Protein AF-D5AGA5-F1 (afdb_monomer)

InterPro domains:
  IPR015026 Protein of unknown function DUF1912 [PF08930] (13-96)
  IPR038024 SPy1572-like superfamily [SSF140121] (13-89)

Structure (mmCIF, N/CA/C/O backbone):
data_AF-D5AGA5-F1
#
_entry.id   AF-D5AGA5-F1
#
loop_
_atom_site.group_PDB
_atom_site.id
_atom_site.type_symbol
_atom_site.label_atom_id
_atom_site.label_alt_id
_atom_site.label_comp_id
_atom_site.label_asym_id
_atom_site.label_entity_id
_atom_site.label_seq_id
_atom_site.pdbx_PDB_ins_code
_atom_site.Cartn_x
_atom_site.Cartn_y
_atom_site.Cartn_z
_atom_site.occupancy
_atom_site.B_iso_or_equiv
_atom_site.auth_seq_id
_atom_site.auth_comp_id
_atom_site.auth_asym_id
_atom_site.auth_atom_id
_atom_site.pdbx_PDB_model_num
ATOM 1 N N . MET A 1 1 ? -44.174 16.329 26.331 1.00 39.16 1 MET A N 1
ATOM 2 C CA . MET A 1 1 ? -43.543 16.270 24.992 1.00 39.16 1 MET A CA 1
ATOM 3 C C . MET A 1 1 ? -42.053 15.994 25.168 1.00 39.16 1 MET A C 1
ATOM 5 O O . MET A 1 1 ? -41.347 16.854 25.677 1.00 39.16 1 MET A O 1
ATOM 9 N N . CYS A 1 2 ? -41.583 14.788 24.839 1.00 42.12 2 CYS A N 1
ATOM 10 C CA . CYS A 1 2 ? -40.164 14.423 24.923 1.00 42.12 2 CYS A CA 1
ATOM 11 C C . CYS A 1 2 ? -39.420 14.918 23.677 1.00 42.12 2 CYS A C 1
ATOM 13 O O . CYS A 1 2 ? -39.702 14.483 22.564 1.00 42.12 2 CYS A O 1
ATOM 15 N N . PHE A 1 3 ? -38.468 15.831 23.867 1.00 46.84 3 PHE A N 1
ATOM 16 C CA . PHE A 1 3 ? -37.599 16.331 22.804 1.00 46.84 3 PHE A CA 1
ATOM 17 C C . PHE A 1 3 ? -36.569 15.256 22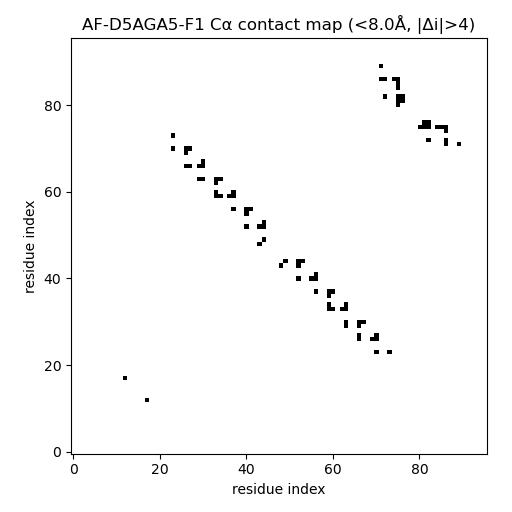.428 1.00 46.84 3 PHE A C 1
ATOM 19 O O . PHE A 1 3 ? -35.626 14.986 23.175 1.00 46.84 3 PHE A O 1
ATOM 26 N N . ASN A 1 4 ? -36.749 14.644 21.258 1.00 51.47 4 ASN A N 1
ATOM 27 C CA . ASN A 1 4 ? -35.820 13.682 20.673 1.00 51.47 4 ASN A CA 1
ATOM 28 C C . ASN A 1 4 ? -34.521 14.398 20.256 1.00 51.47 4 ASN A C 1
ATOM 30 O O . ASN A 1 4 ? -34.391 14.909 19.143 1.00 51.47 4 ASN A O 1
ATOM 34 N N . ARG A 1 5 ? -33.533 14.460 21.156 1.00 55.38 5 ARG A N 1
ATOM 35 C CA . ARG A 1 5 ? -32.170 14.894 20.817 1.00 55.38 5 ARG A CA 1
ATOM 36 C C . ARG A 1 5 ? -31.468 13.776 20.052 1.00 55.38 5 ARG A C 1
ATOM 38 O O . ARG A 1 5 ? -30.714 12.995 20.629 1.00 55.38 5 ARG A O 1
ATOM 45 N N . SER A 1 6 ? -31.677 13.737 18.739 1.00 56.56 6 SER A N 1
ATOM 46 C CA . SER A 1 6 ? -30.818 12.986 17.822 1.00 56.56 6 SER A CA 1
ATOM 47 C C . SER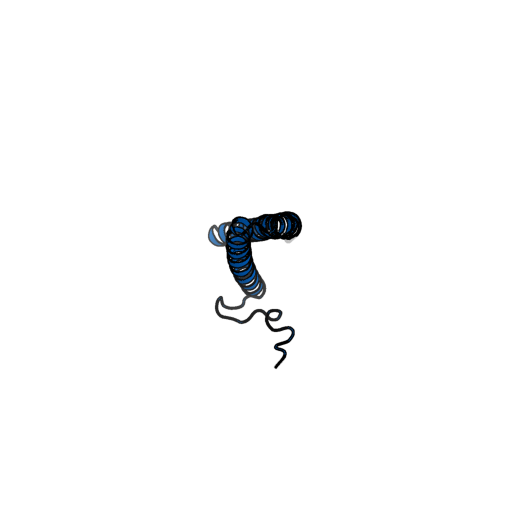 A 1 6 ? -29.402 13.561 17.880 1.00 56.56 6 SER A C 1
ATOM 49 O O . SER A 1 6 ? -29.054 14.507 17.174 1.00 56.56 6 SER A O 1
ATOM 51 N N . ARG A 1 7 ? -28.569 13.014 18.771 1.00 58.34 7 ARG A N 1
ATOM 52 C CA . ARG A 1 7 ? -27.132 13.289 18.814 1.00 58.34 7 ARG A CA 1
ATOM 53 C C . ARG A 1 7 ? -26.505 12.700 17.549 1.00 58.34 7 ARG A C 1
ATOM 55 O O . ARG A 1 7 ? -26.143 11.528 17.531 1.00 58.34 7 ARG A O 1
ATOM 62 N N . ARG A 1 8 ? -26.340 13.511 16.498 1.00 59.78 8 ARG A N 1
ATOM 63 C CA . ARG A 1 8 ? -25.375 13.218 15.426 1.00 59.78 8 ARG A CA 1
ATOM 64 C C . ARG A 1 8 ? -23.994 13.114 16.076 1.00 59.78 8 ARG A C 1
ATOM 66 O O . ARG A 1 8 ? -23.377 14.130 16.392 1.00 59.78 8 ARG A O 1
ATOM 73 N N . LYS A 1 9 ? -23.528 11.888 16.327 1.00 60.16 9 LYS A N 1
ATOM 74 C CA . LYS A 1 9 ? -22.140 11.629 16.714 1.00 60.16 9 LYS A CA 1
ATOM 75 C C . LYS A 1 9 ? -21.266 12.070 15.540 1.00 60.16 9 LYS A C 1
ATOM 77 O O . LYS A 1 9 ? -21.260 11.419 14.500 1.00 60.16 9 LYS A O 1
ATOM 82 N N . ARG A 1 10 ? -20.569 13.200 15.680 1.00 59.19 10 ARG A N 1
ATOM 83 C CA . ARG A 1 10 ? -19.460 13.553 14.785 1.00 59.19 10 ARG A CA 1
ATOM 84 C C . ARG A 1 10 ? -18.447 12.412 14.888 1.00 59.19 10 ARG A C 1
ATOM 86 O O . ARG A 1 10 ? -17.989 12.118 15.989 1.00 59.19 10 ARG A O 1
ATOM 93 N N . LYS A 1 11 ? -18.156 11.741 13.773 1.00 63.56 11 LYS A N 1
ATOM 94 C CA . LYS A 1 11 ? -17.107 10.722 13.700 1.00 63.56 11 LYS A CA 1
ATOM 95 C C . LYS A 1 11 ? -15.774 11.475 13.794 1.00 63.56 11 LYS A C 1
ATOM 97 O O . LYS A 1 11 ? -15.326 12.035 12.804 1.00 63.56 11 LYS A O 1
ATOM 102 N N . ILE A 1 12 ? -15.229 11.611 15.000 1.00 70.50 12 ILE A N 1
ATOM 103 C CA . ILE A 1 12 ? -13.875 12.136 15.202 1.00 70.50 12 ILE A CA 1
ATOM 104 C C . ILE A 1 12 ? -12.946 10.963 14.900 1.00 70.50 12 ILE A C 1
ATOM 106 O O . ILE A 1 12 ? -12.996 9.964 15.616 1.00 70.50 12 ILE A O 1
ATOM 110 N N . MET A 1 13 ? -12.194 11.041 13.800 1.00 77.62 13 MET A N 1
ATOM 111 C CA . MET A 1 13 ? -11.117 10.087 13.537 1.00 77.62 13 MET A CA 1
ATOM 112 C C . MET A 1 13 ? -9.991 10.370 14.526 1.00 77.62 13 MET A C 1
ATOM 114 O O . MET A 1 13 ? -9.703 11.528 14.829 1.00 77.62 13 MET A O 1
ATOM 118 N N . THR A 1 14 ? -9.398 9.323 15.086 1.00 90.12 14 THR A N 1
ATOM 119 C CA . THR A 1 14 ? -8.212 9.501 15.925 1.00 90.12 14 THR A CA 1
ATOM 120 C C . THR A 1 14 ? -7.005 9.843 15.051 1.00 90.12 14 THR A C 1
ATOM 122 O O . THR A 1 14 ? -7.013 9.581 13.846 1.00 90.12 14 THR A O 1
ATOM 125 N N . LYS A 1 15 ? -5.945 10.394 15.655 1.00 91.19 15 LYS A N 1
ATOM 126 C CA . LYS A 1 15 ? -4.693 10.692 14.940 1.00 91.19 15 LYS A CA 1
ATOM 127 C C . LYS A 1 15 ? -4.119 9.447 14.265 1.00 91.19 15 LYS A C 1
ATOM 129 O O . LYS A 1 15 ? -3.619 9.520 13.152 1.00 91.19 15 LYS A O 1
ATOM 134 N N . GLU A 1 16 ? -4.232 8.299 14.922 1.00 90.00 16 GLU A N 1
ATOM 135 C CA . GLU A 1 16 ? -3.793 7.005 14.405 1.00 90.00 16 GLU A CA 1
ATOM 136 C C . GLU A 1 16 ? -4.625 6.576 13.191 1.00 90.00 16 GLU A C 1
ATOM 138 O O . GLU A 1 16 ? -4.079 6.048 12.229 1.00 90.00 16 GLU A O 1
ATOM 143 N N . GLN A 1 17 ? -5.938 6.826 13.201 1.00 89.00 17 GLN A N 1
ATOM 144 C CA . GLN A 1 17 ? -6.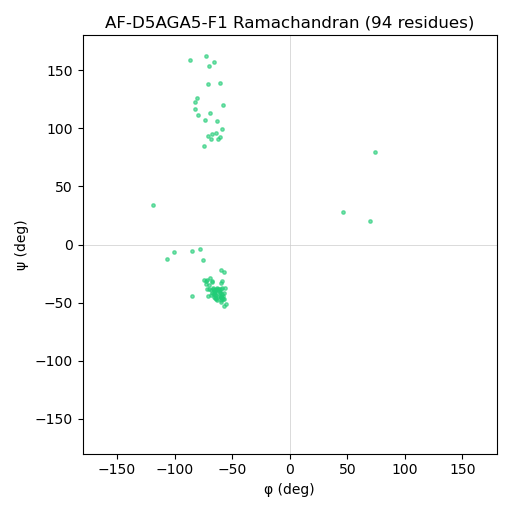817 6.509 12.070 1.00 89.00 17 GLN A CA 1
ATOM 145 C C . GLN A 1 17 ? -6.563 7.421 10.866 1.00 89.00 17 GLN A C 1
ATOM 147 O O . GLN A 1 17 ? -6.590 6.949 9.732 1.00 89.00 17 GLN A O 1
ATOM 152 N N . GLU A 1 18 ? -6.299 8.709 11.098 1.00 90.81 18 GLU A N 1
ATOM 153 C CA . GLU A 1 18 ? -5.888 9.638 10.038 1.00 90.81 18 GLU A CA 1
ATOM 154 C C . GLU A 1 18 ? -4.535 9.235 9.451 1.00 90.81 18 GLU A C 1
ATOM 156 O O . GLU A 1 18 ? -4.425 9.089 8.236 1.00 90.81 18 GLU A O 1
ATOM 161 N N . PHE A 1 19 ? -3.552 8.936 10.305 1.00 93.00 19 PHE A N 1
ATOM 162 C CA . PHE A 1 19 ? -2.239 8.459 9.877 1.00 93.00 19 PHE A CA 1
ATOM 163 C C . PHE A 1 19 ? -2.334 7.180 9.038 1.00 93.00 19 PHE A C 1
ATOM 165 O O . PHE A 1 19 ? -1.727 7.098 7.977 1.00 93.00 19 PHE A O 1
ATOM 172 N N . LEU A 1 20 ? -3.117 6.186 9.474 1.00 92.94 20 LEU A N 1
ATOM 173 C CA . LEU A 1 20 ? -3.285 4.936 8.727 1.00 92.94 20 LEU A CA 1
ATOM 174 C C 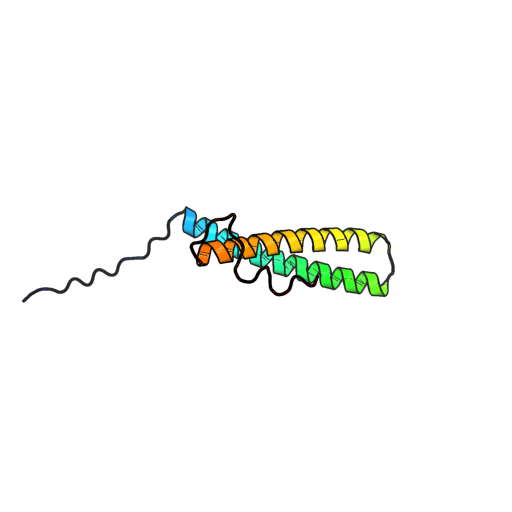. LEU A 1 20 ? -3.965 5.158 7.374 1.00 92.94 20 LEU A C 1
ATOM 176 O O . LEU A 1 20 ? -3.560 4.547 6.390 1.00 92.94 20 LEU A O 1
ATOM 180 N N . LYS A 1 21 ? -4.947 6.061 7.304 1.00 91.19 21 LYS A N 1
ATOM 181 C CA . LYS A 1 21 ? -5.606 6.425 6.046 1.00 91.19 21 LYS A CA 1
ATOM 182 C C . LYS A 1 21 ? -4.646 7.123 5.077 1.00 91.19 21 LYS A C 1
ATOM 184 O O . LYS A 1 21 ? -4.643 6.818 3.887 1.00 91.19 21 LYS A O 1
ATOM 189 N N . GLU A 1 22 ? -3.851 8.070 5.568 1.00 94.19 22 GLU A N 1
ATOM 190 C CA . GLU A 1 22 ? -2.836 8.754 4.759 1.00 94.19 22 GLU A CA 1
ATOM 191 C C . GLU A 1 22 ? -1.740 7.786 4.309 1.00 94.19 22 GLU A C 1
ATOM 193 O O . GLU A 1 22 ? -1.305 7.830 3.158 1.00 94.19 22 GLU A O 1
ATOM 198 N N . PHE A 1 23 ? -1.343 6.865 5.186 1.00 94.31 23 PHE A N 1
ATOM 199 C CA . PHE A 1 23 ? -0.352 5.848 4.875 1.00 94.31 23 PHE A CA 1
ATOM 200 C C . PHE A 1 23 ? -0.853 4.877 3.797 1.00 94.31 23 PHE A C 1
ATOM 202 O O . PHE A 1 23 ? -0.123 4.604 2.847 1.00 94.31 23 PHE A O 1
ATOM 209 N N . GLU A 1 24 ? -2.106 4.422 3.873 1.00 94.00 24 GLU A N 1
ATOM 210 C CA . GLU A 1 24 ? -2.727 3.590 2.834 1.00 94.00 24 GLU A CA 1
ATOM 211 C C . GLU A 1 24 ? -2.766 4.309 1.478 1.00 94.00 24 GLU A C 1
ATOM 213 O O . GLU A 1 24 ? -2.364 3.750 0.455 1.00 94.00 24 GLU A O 1
ATOM 218 N N . ALA A 1 25 ? -3.179 5.580 1.464 1.00 94.81 25 ALA A N 1
ATOM 219 C CA . ALA A 1 25 ? -3.196 6.393 0.250 1.00 94.81 25 ALA A CA 1
ATOM 220 C C . ALA A 1 25 ? -1.789 6.565 -0.350 1.00 94.81 25 ALA A C 1
ATOM 222 O O . ALA A 1 25 ? -1.610 6.483 -1.571 1.00 94.81 25 ALA A O 1
ATOM 223 N N . TRP A 1 26 ? -0.779 6.761 0.500 1.00 95.88 26 TRP A N 1
ATOM 224 C CA . TRP A 1 26 ? 0.611 6.845 0.070 1.00 95.88 26 TRP A CA 1
ATOM 225 C C . TRP A 1 26 ? 1.101 5.523 -0.529 1.00 95.88 26 TRP A C 1
ATOM 227 O O . TRP A 1 26 ? 1.665 5.545 -1.622 1.00 95.88 26 TRP A O 1
ATOM 237 N N . VAL A 1 27 ? 0.834 4.379 0.115 1.00 94.12 27 VAL A N 1
ATOM 238 C CA . VAL A 1 27 ? 1.207 3.050 -0.408 1.00 94.12 27 VAL A CA 1
ATOM 239 C C . VAL A 1 27 ? 0.567 2.802 -1.773 1.00 94.12 27 VAL A C 1
ATOM 241 O O . VAL A 1 27 ? 1.272 2.428 -2.707 1.00 94.12 27 VAL A O 1
ATOM 244 N N . ASN A 1 28 ? -0.727 3.089 -1.931 1.00 91.69 28 ASN A N 1
ATOM 245 C CA . ASN A 1 28 ? -1.420 2.950 -3.218 1.00 91.69 28 ASN A CA 1
ATOM 246 C C . ASN A 1 28 ? -0.791 3.829 -4.312 1.00 91.69 28 ASN A C 1
ATOM 248 O O . ASN A 1 28 ? -0.643 3.399 -5.454 1.00 91.69 28 ASN A O 1
ATOM 252 N N . THR A 1 29 ? -0.358 5.040 -3.953 1.00 93.88 29 THR A N 1
ATOM 253 C CA . THR A 1 29 ? 0.363 5.926 -4.878 1.00 93.88 29 THR A CA 1
ATOM 254 C C . THR A 1 29 ? 1.721 5.338 -5.273 1.00 93.88 29 THR A C 1
ATOM 256 O O . THR A 1 29 ? 2.091 5.391 -6.444 1.00 93.88 29 THR A O 1
ATOM 259 N N . GLN A 1 30 ? 2.461 4.748 -4.327 1.00 89.19 30 GLN A N 1
ATOM 260 C CA . GLN A 1 30 ? 3.745 4.110 -4.626 1.00 89.19 30 GLN A CA 1
ATOM 261 C C . GLN A 1 30 ? 3.582 2.889 -5.537 1.00 89.19 30 GLN A C 1
ATOM 263 O O . GLN A 1 30 ? 4.393 2.722 -6.443 1.00 89.19 30 GLN A O 1
ATOM 268 N N . VAL A 1 31 ? 2.540 2.073 -5.348 1.00 90.25 31 VAL A N 1
ATOM 269 C CA . VAL A 1 31 ? 2.229 0.953 -6.254 1.00 90.25 31 VAL A CA 1
ATOM 270 C C . VAL A 1 31 ? 2.042 1.461 -7.678 1.00 90.25 31 VAL A C 1
ATOM 272 O O . VAL A 1 31 ? 2.779 1.037 -8.559 1.00 90.25 31 VAL A O 1
ATOM 275 N N . MET A 1 32 ? 1.172 2.452 -7.879 1.00 89.75 32 MET A N 1
ATOM 276 C CA . MET A 1 32 ? 0.913 3.031 -9.201 1.00 89.75 32 MET A CA 1
ATOM 277 C C . MET A 1 32 ? 2.185 3.590 -9.865 1.00 89.75 32 MET A C 1
ATOM 279 O O . MET A 1 32 ? 2.435 3.345 -11.042 1.00 89.75 32 MET A O 1
ATOM 283 N N . VAL A 1 33 ? 3.018 4.326 -9.120 1.00 88.94 33 VAL A N 1
ATOM 284 C CA . VAL A 1 33 ? 4.269 4.895 -9.657 1.00 88.94 33 VAL A CA 1
ATOM 285 C C . VAL A 1 33 ? 5.270 3.806 -10.038 1.00 88.94 33 VAL A C 1
ATOM 287 O O . VAL A 1 33 ? 5.899 3.903 -11.090 1.00 88.94 33 VAL A O 1
ATOM 290 N N . ASN A 1 34 ? 5.431 2.775 -9.202 1.00 85.81 34 ASN A N 1
ATOM 291 C CA . ASN A 1 34 ? 6.363 1.689 -9.499 1.00 85.81 34 ASN A CA 1
ATOM 292 C C . ASN A 1 34 ? 5.835 0.791 -10.626 1.00 85.81 34 ASN A C 1
ATOM 294 O O . ASN A 1 34 ? 6.642 0.354 -11.433 1.00 85.81 34 ASN A O 1
ATOM 298 N N . GLU A 1 35 ? 4.523 0.571 -10.749 1.00 87.44 35 GLU A N 1
ATOM 299 C CA . GLU A 1 35 ? 3.930 -0.147 -11.890 1.00 87.44 35 GLU A CA 1
ATOM 300 C C . GLU A 1 35 ? 4.233 0.556 -13.213 1.00 87.44 35 GLU A C 1
ATOM 302 O O . GLU A 1 35 ? 4.773 -0.076 -14.118 1.00 87.44 35 GLU A O 1
ATOM 307 N N . MET A 1 36 ? 4.001 1.871 -13.291 1.00 87.38 36 MET A N 1
ATOM 308 C CA . MET A 1 36 ? 4.362 2.656 -14.479 1.00 87.38 36 MET A CA 1
ATOM 309 C C . MET A 1 36 ? 5.872 2.604 -14.761 1.00 87.38 36 MET A C 1
ATOM 311 O O . MET A 1 36 ? 6.285 2.472 -15.909 1.00 87.38 36 MET A O 1
ATOM 315 N N . ALA A 1 37 ? 6.716 2.680 -13.724 1.00 84.12 37 ALA A N 1
ATOM 316 C CA . ALA A 1 37 ? 8.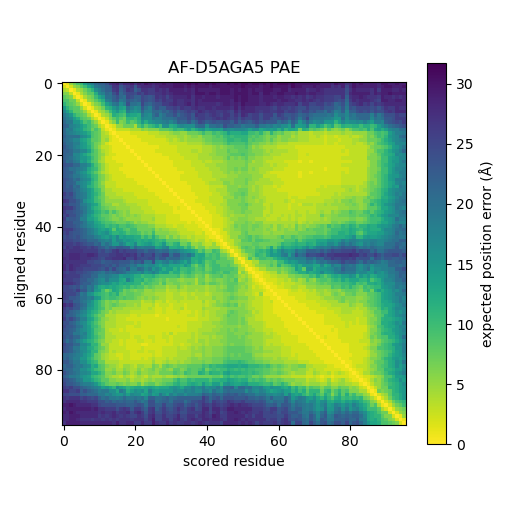168 2.608 -13.889 1.00 84.12 37 ALA A CA 1
ATOM 317 C C . ALA A 1 37 ? 8.644 1.227 -14.375 1.00 84.12 37 ALA A C 1
ATOM 319 O O . ALA A 1 37 ? 9.555 1.161 -15.200 1.00 84.12 37 ALA A O 1
ATOM 320 N N . VAL A 1 38 ? 8.040 0.136 -13.890 1.00 83.88 38 VAL A N 1
ATOM 321 C CA . VAL A 1 38 ? 8.303 -1.236 -14.355 1.00 83.88 38 VAL A CA 1
ATOM 322 C C . VAL A 1 38 ? 7.884 -1.387 -15.816 1.00 83.88 38 VAL A C 1
ATOM 324 O O . VAL A 1 38 ? 8.658 -1.921 -16.607 1.00 83.88 38 VAL A O 1
ATOM 327 N N . GLU A 1 39 ? 6.699 -0.898 -16.186 1.00 84.88 39 GLU A N 1
ATOM 328 C CA . GLU A 1 39 ? 6.175 -0.984 -17.553 1.00 84.88 39 GLU A CA 1
ATOM 329 C C . GLU A 1 39 ? 7.054 -0.221 -18.555 1.00 84.88 39 GLU A C 1
ATOM 331 O O . GLU A 1 39 ? 7.476 -0.788 -19.564 1.00 84.88 39 GLU A O 1
ATOM 336 N N . GLU A 1 40 ? 7.422 1.024 -18.242 1.00 82.75 40 GLU A N 1
ATOM 337 C CA . GLU A 1 40 ? 8.327 1.816 -19.084 1.00 82.75 40 GLU A CA 1
ATOM 338 C C . GLU A 1 40 ? 9.730 1.194 -19.152 1.00 82.75 40 GLU A C 1
ATOM 340 O O . GLU A 1 40 ? 10.307 1.081 -20.234 1.00 82.75 40 GLU A O 1
ATOM 345 N N . SER A 1 41 ? 10.268 0.707 -18.026 1.00 73.75 41 SER A N 1
ATOM 346 C CA . SER A 1 41 ? 11.575 0.027 -18.013 1.00 73.75 41 SER A CA 1
ATOM 347 C C . SER A 1 41 ? 11.559 -1.254 -18.848 1.00 73.75 41 SER A C 1
ATOM 349 O O . SER A 1 41 ? 12.541 -1.556 -19.525 1.00 73.75 41 SER A O 1
ATOM 351 N N . ARG A 1 42 ? 10.447 -2.000 -18.834 1.00 74.62 42 ARG A N 1
ATOM 352 C CA . ARG A 1 42 ? 10.264 -3.196 -19.661 1.00 74.62 42 ARG A CA 1
ATOM 353 C C . ARG A 1 42 ? 10.260 -2.846 -21.147 1.00 74.62 42 ARG A C 1
ATOM 355 O O . ARG A 1 42 ? 10.929 -3.531 -21.916 1.00 74.62 42 ARG A O 1
ATOM 362 N N . ARG A 1 43 ? 9.562 -1.774 -21.542 1.00 77.38 43 ARG A N 1
ATOM 363 C CA . ARG A 1 43 ? 9.524 -1.315 -22.939 1.00 77.38 43 ARG A CA 1
ATOM 364 C C . ARG A 1 43 ? 10.920 -0.961 -23.453 1.00 77.38 43 ARG A C 1
ATOM 366 O O . ARG A 1 43 ? 11.315 -1.417 -24.519 1.00 77.38 43 ARG A O 1
ATOM 373 N N . VAL A 1 44 ? 11.692 -0.227 -22.651 1.00 70.88 44 VAL A N 1
ATOM 374 C CA . VAL A 1 44 ? 13.080 0.145 -22.976 1.00 70.88 44 VAL A CA 1
ATOM 375 C C . VAL A 1 44 ? 13.994 -1.084 -23.051 1.00 70.88 44 VAL A C 1
ATOM 377 O O . VAL A 1 44 ? 14.830 -1.175 -23.944 1.00 70.88 44 VAL A O 1
ATOM 380 N N . LEU A 1 45 ? 13.831 -2.063 -22.153 1.00 66.62 45 LEU A N 1
ATOM 381 C CA . LEU A 1 45 ? 14.629 -3.294 -22.168 1.00 66.62 45 LEU A CA 1
ATOM 382 C C . LEU A 1 45 ? 14.370 -4.147 -23.425 1.00 66.62 45 LEU A C 1
ATOM 384 O O . LEU A 1 45 ? 15.313 -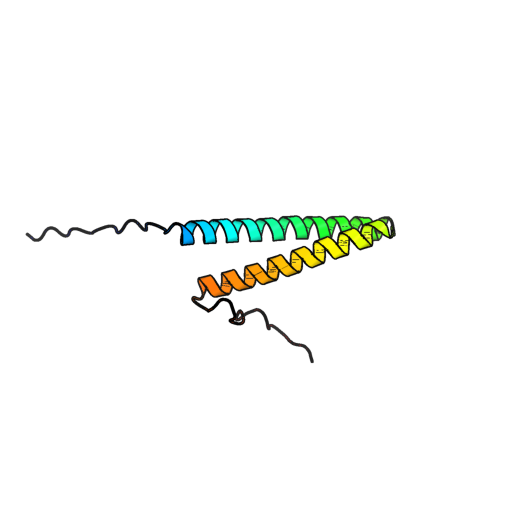4.716 -23.979 1.00 66.62 45 LEU A O 1
ATOM 388 N N . GLU A 1 46 ? 13.111 -4.235 -23.870 1.00 67.62 46 GLU A N 1
ATOM 389 C CA . GLU A 1 46 ? 12.723 -4.956 -25.092 1.00 67.62 46 GLU A CA 1
ATOM 390 C C . GLU A 1 46 ? 13.273 -4.277 -26.365 1.00 67.62 46 GLU A C 1
ATOM 392 O O . GLU A 1 46 ? 13.613 -4.979 -27.321 1.00 67.62 46 GLU A O 1
ATOM 397 N N . GLU A 1 47 ? 13.425 -2.947 -26.362 1.00 65.88 47 GLU A N 1
ATOM 398 C CA . GLU A 1 47 ? 13.943 -2.162 -27.494 1.00 65.88 47 GLU A CA 1
ATOM 399 C C . GLU A 1 47 ? 15.486 -2.096 -27.548 1.00 65.88 47 GLU A C 1
ATOM 401 O O . GLU A 1 47 ? 16.055 -2.315 -28.619 1.00 65.88 47 GLU A O 1
ATOM 406 N N . ASP A 1 48 ? 16.175 -1.865 -26.421 1.00 61.88 48 ASP A N 1
ATOM 407 C CA . ASP A 1 48 ? 17.613 -1.524 -2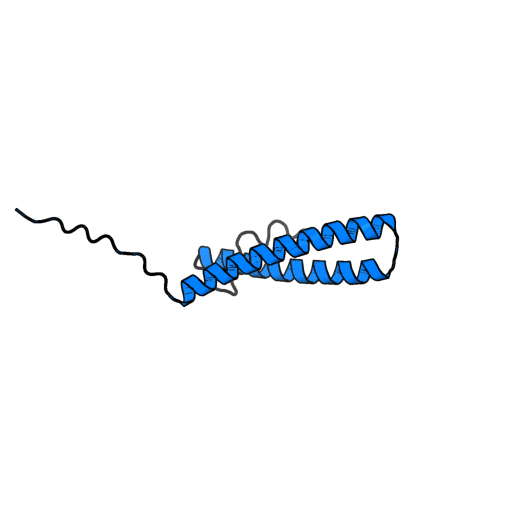6.406 1.00 61.88 48 ASP A CA 1
ATOM 408 C C . ASP A 1 48 ? 18.558 -2.647 -25.919 1.00 61.88 48 ASP A C 1
ATOM 410 O O . ASP A 1 48 ? 19.772 -2.538 -26.101 1.00 61.88 48 ASP A O 1
ATOM 414 N N . LYS A 1 49 ? 18.055 -3.744 -25.317 1.00 61.41 49 LYS A N 1
ATOM 415 C CA . LYS A 1 49 ? 18.869 -4.849 -24.732 1.00 61.41 49 LYS A CA 1
ATOM 416 C C . LYS A 1 49 ? 20.051 -4.388 -23.852 1.00 61.41 49 LYS A C 1
ATOM 418 O O . LYS A 1 49 ? 21.055 -5.093 -23.737 1.00 61.41 49 LYS A O 1
ATOM 423 N N . ASP A 1 50 ? 19.945 -3.220 -23.226 1.00 62.69 50 ASP A N 1
ATOM 424 C CA . ASP A 1 50 ? 21.012 -2.651 -22.404 1.00 62.69 50 ASP A CA 1
ATOM 425 C C . ASP A 1 50 ? 20.972 -3.257 -20.988 1.00 62.69 50 ASP A C 1
ATOM 427 O O . ASP A 1 50 ? 19.966 -3.165 -20.277 1.00 62.69 50 ASP A O 1
ATOM 431 N N . GLU A 1 51 ? 22.073 -3.877 -20.549 1.00 61.34 51 GLU A N 1
ATOM 432 C CA . GLU A 1 51 ? 22.206 -4.512 -19.226 1.00 61.34 51 GLU A CA 1
ATOM 433 C C . GLU A 1 51 ? 21.926 -3.538 -18.066 1.00 61.34 51 GLU A C 1
ATOM 435 O O . GLU A 1 51 ? 21.515 -3.953 -16.981 1.00 61.34 51 GLU A O 1
ATOM 440 N N . ARG A 1 52 ? 22.073 -2.224 -18.286 1.00 64.50 52 ARG A N 1
ATOM 441 C CA . ARG A 1 52 ? 21.754 -1.195 -17.281 1.00 64.50 52 ARG A CA 1
ATOM 442 C C . ARG A 1 52 ? 20.256 -1.055 -17.005 1.00 64.50 52 ARG A C 1
ATOM 444 O O . ARG A 1 52 ? 19.883 -0.689 -15.889 1.00 64.50 52 ARG A O 1
ATOM 451 N N . ALA A 1 53 ? 19.402 -1.356 -17.982 1.00 61.62 53 ALA A N 1
ATOM 452 C CA . ALA A 1 53 ? 17.951 -1.319 -17.812 1.00 61.62 53 ALA A CA 1
ATOM 453 C C . ALA A 1 53 ? 17.443 -2.512 -16.979 1.00 61.62 53 ALA A C 1
ATOM 455 O O . ALA A 1 53 ? 16.493 -2.365 -16.208 1.00 61.62 53 ALA A O 1
ATOM 456 N N . ALA A 1 54 ? 18.124 -3.663 -17.048 1.00 64.56 54 ALA A N 1
ATOM 457 C CA . ALA A 1 54 ? 17.772 -4.856 -16.274 1.00 64.56 54 ALA A CA 1
ATOM 458 C C . ALA A 1 54 ? 17.906 -4.626 -14.756 1.00 64.56 54 ALA A C 1
ATOM 460 O O . ALA A 1 54 ? 17.052 -5.032 -13.968 1.00 64.56 54 ALA A O 1
ATOM 461 N N . ASP A 1 55 ? 18.942 -3.898 -14.342 1.00 70.50 55 ASP A N 1
ATOM 462 C CA . ASP A 1 55 ? 19.210 -3.603 -12.933 1.00 70.50 55 ASP A CA 1
ATOM 463 C C . ASP A 1 55 ? 18.207 -2.588 -12.341 1.00 70.50 55 ASP A C 1
ATOM 465 O O . ASP A 1 55 ? 17.879 -2.613 -11.148 1.00 70.50 55 ASP A O 1
ATOM 469 N N . ALA A 1 56 ? 17.701 -1.674 -13.175 1.00 70.19 56 ALA A N 1
ATOM 470 C CA . ALA A 1 56 ? 16.636 -0.743 -12.805 1.00 70.19 56 ALA A CA 1
ATOM 471 C C . ALA A 1 56 ? 15.292 -1.474 -12.663 1.00 70.19 56 ALA A C 1
ATOM 473 O O . ALA A 1 56 ? 14.599 -1.290 -11.661 1.00 70.19 56 ALA A O 1
ATOM 474 N N . TYR A 1 57 ? 14.979 -2.365 -13.608 1.00 71.69 57 TYR A N 1
ATOM 475 C CA . TYR A 1 57 ? 13.773 -3.193 -13.597 1.00 71.69 57 TYR A CA 1
ATOM 476 C C . TYR A 1 57 ? 13.647 -4.019 -12.308 1.00 71.69 57 TYR A C 1
ATOM 478 O O . TYR A 1 57 ? 12.644 -3.906 -11.602 1.00 71.69 57 TYR A O 1
ATOM 486 N N . ILE A 1 58 ? 14.703 -4.751 -11.926 1.00 76.25 58 ILE A N 1
ATOM 487 C CA . ILE A 1 58 ? 14.714 -5.584 -10.707 1.00 76.25 58 ILE A CA 1
ATOM 488 C C . ILE A 1 58 ? 14.446 -4.741 -9.447 1.00 76.25 58 ILE A C 1
ATOM 490 O O . ILE A 1 58 ? 13.744 -5.179 -8.529 1.00 76.25 58 ILE A O 1
ATOM 494 N N . ARG A 1 59 ? 14.965 -3.504 -9.386 1.00 79.50 59 ARG A N 1
ATOM 495 C CA . ARG A 1 59 ? 14.714 -2.601 -8.249 1.00 79.50 59 ARG A CA 1
ATOM 496 C C . ARG A 1 59 ? 13.258 -2.148 -8.176 1.00 79.50 59 ARG A C 1
ATOM 498 O O . ARG A 1 59 ? 12.726 -2.073 -7.067 1.00 79.50 59 ARG A O 1
ATOM 505 N N . TYR A 1 60 ? 12.633 -1.814 -9.303 1.00 78.31 60 TYR A N 1
ATOM 506 C CA . TYR A 1 60 ? 11.236 -1.375 -9.313 1.00 78.31 60 TYR A CA 1
ATOM 507 C C . TYR A 1 60 ? 10.274 -2.531 -9.027 1.00 78.31 60 TYR A C 1
ATOM 509 O O . TYR A 1 60 ? 9.353 -2.349 -8.233 1.00 78.31 60 TYR A O 1
ATOM 517 N N . GLU A 1 61 ? 10.544 -3.733 -9.545 1.00 79.19 61 GLU A N 1
ATOM 518 C CA . GLU A 1 61 ? 9.793 -4.944 -9.185 1.00 79.19 61 GLU A CA 1
ATOM 519 C C . GLU A 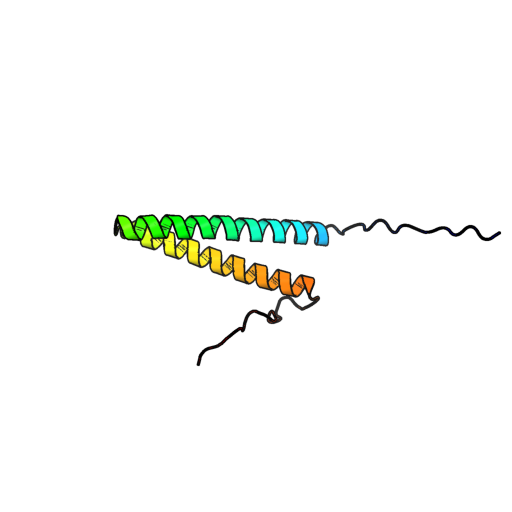1 61 ? 9.878 -5.251 -7.687 1.00 79.19 61 GLU A C 1
ATOM 521 O O . GLU A 1 61 ? 8.853 -5.453 -7.038 1.00 79.19 61 GLU A O 1
ATOM 526 N N . SER A 1 62 ? 11.083 -5.218 -7.108 1.00 85.19 62 SER A N 1
ATOM 527 C CA . SER A 1 62 ? 11.270 -5.511 -5.679 1.00 85.19 62 SER A CA 1
ATOM 528 C C . SER A 1 62 ? 10.511 -4.523 -4.786 1.00 85.19 62 SER A C 1
ATOM 530 O O . SER A 1 62 ? 9.941 -4.897 -3.760 1.00 85.19 62 SER A O 1
ATOM 532 N N . LYS A 1 63 ? 10.484 -3.240 -5.170 1.00 86.00 63 LYS A N 1
ATOM 533 C CA . LYS A 1 63 ? 9.707 -2.217 -4.456 1.00 86.00 63 LYS A CA 1
ATOM 534 C C . LYS A 1 63 ? 8.210 -2.436 -4.620 1.00 86.00 63 LYS A C 1
ATOM 536 O O . LYS A 1 63 ? 7.473 -2.317 -3.645 1.00 86.00 63 LYS A O 1
ATOM 541 N N . LEU A 1 64 ? 7.769 -2.750 -5.835 1.00 87.50 64 LEU A N 1
ATOM 542 C CA . LEU A 1 64 ? 6.369 -3.007 -6.137 1.00 87.50 64 LEU A CA 1
ATOM 543 C C . LEU A 1 64 ? 5.824 -4.182 -5.317 1.00 87.50 64 LEU A C 1
ATOM 545 O O . LEU A 1 64 ? 4.757 -4.054 -4.718 1.00 87.50 64 LEU A O 1
ATOM 549 N N . ASP A 1 65 ? 6.575 -5.280 -5.223 1.00 86.69 65 ASP A N 1
ATOM 550 C CA . ASP A 1 65 ? 6.207 -6.435 -4.400 1.00 86.69 65 ASP A CA 1
ATOM 551 C C . ASP A 1 65 ? 6.065 -6.058 -2.916 1.00 86.69 65 ASP A C 1
ATOM 553 O O . ASP A 1 65 ? 5.044 -6.343 -2.284 1.00 86.69 65 ASP A O 1
ATOM 557 N N . ALA A 1 66 ? 7.021 -5.293 -2.375 1.00 90.06 66 ALA A N 1
ATOM 558 C CA . ALA A 1 66 ? 6.952 -4.807 -0.999 1.00 90.06 66 ALA A CA 1
ATOM 559 C C . ALA A 1 66 ? 5.717 -3.921 -0.742 1.00 90.06 66 ALA A C 1
ATOM 561 O O . ALA A 1 66 ? 5.057 -4.059 0.291 1.00 90.06 66 ALA A O 1
ATOM 562 N N . TYR A 1 67 ? 5.366 -3.027 -1.672 1.00 90.75 67 TYR A N 1
ATOM 563 C CA . TYR A 1 67 ? 4.170 -2.196 -1.529 1.00 90.75 67 TYR A CA 1
ATOM 564 C C . TYR A 1 67 ? 2.876 -3.009 -1.637 1.00 90.75 67 TYR A C 1
ATOM 566 O O . TYR A 1 67 ? 1.966 -2.788 -0.836 1.00 90.75 67 TYR A O 1
ATOM 574 N N . ARG A 1 68 ? 2.805 -3.996 -2.540 1.00 88.38 68 ARG A N 1
ATOM 575 C CA . ARG A 1 68 ? 1.671 -4.933 -2.634 1.00 88.38 68 ARG A CA 1
ATOM 576 C C . ARG A 1 68 ? 1.507 -5.762 -1.360 1.00 88.38 68 ARG A C 1
ATOM 578 O O . ARG A 1 68 ? 0.388 -5.948 -0.880 1.00 88.38 68 ARG A O 1
ATOM 585 N N . PHE A 1 69 ? 2.609 -6.185 -0.741 1.00 88.19 69 PHE A N 1
ATOM 586 C CA . PHE A 1 69 ? 2.567 -6.847 0.562 1.00 88.19 69 PHE A CA 1
ATOM 587 C C . PHE A 1 69 ? 1.947 -5.945 1.641 1.00 88.19 69 PHE A C 1
ATOM 589 O O . PHE A 1 69 ? 1.090 -6.394 2.405 1.00 88.19 69 PHE A O 1
ATOM 596 N N . ILE A 1 70 ? 2.327 -4.662 1.684 1.00 90.31 70 ILE A N 1
ATOM 597 C CA . ILE A 1 70 ? 1.752 -3.688 2.625 1.00 90.31 70 ILE A CA 1
ATOM 598 C C . ILE A 1 70 ? 0.268 -3.417 2.317 1.00 90.31 70 ILE A C 1
ATOM 600 O O . ILE A 1 70 ? -0.523 -3.323 3.256 1.00 90.31 70 ILE A O 1
ATOM 604 N N . GLN A 1 71 ? -0.154 -3.370 1.047 1.00 90.00 71 GLN A N 1
ATOM 605 C CA . GLN A 1 71 ? -1.582 -3.286 0.686 1.00 90.00 71 GLN A CA 1
ATOM 606 C C . GLN A 1 71 ? -2.384 -4.452 1.278 1.00 90.00 71 GLN A C 1
ATOM 608 O O . GLN A 1 71 ? -3.446 -4.238 1.864 1.00 90.00 71 GLN A O 1
ATOM 613 N N . GLY A 1 72 ? -1.841 -5.673 1.235 1.00 88.25 72 GLY A N 1
ATOM 614 C CA . GLY A 1 72 ? -2.449 -6.829 1.902 1.00 88.25 72 GLY A CA 1
ATOM 615 C C . GLY A 1 72 ? -2.608 -6.640 3.419 1.00 88.25 72 GLY A C 1
ATOM 616 O O . GLY A 1 72 ? -3.575 -7.115 4.012 1.00 88.25 72 GLY A O 1
ATOM 617 N N . LYS A 1 73 ? -1.707 -5.890 4.068 1.00 90.06 73 LYS A N 1
ATOM 618 C CA . LYS A 1 73 ? -1.830 -5.545 5.496 1.00 90.06 73 LYS A CA 1
ATOM 619 C C . LYS A 1 73 ? -2.928 -4.521 5.768 1.00 90.06 73 LYS A C 1
ATOM 621 O O . LYS A 1 73 ? -3.581 -4.615 6.806 1.00 90.06 73 LYS A O 1
ATOM 626 N N . PHE A 1 74 ? -3.195 -3.609 4.838 1.00 90.44 74 PHE A N 1
ATOM 627 C CA . PHE A 1 74 ? -4.365 -2.735 4.932 1.00 90.44 74 PHE A CA 1
ATOM 628 C C . PHE A 1 74 ? -5.677 -3.495 4.722 1.00 90.44 74 PHE A C 1
ATOM 630 O O . PHE A 1 74 ? -6.640 -3.234 5.441 1.00 90.44 74 PHE A O 1
ATOM 637 N N . ALA A 1 75 ? -5.707 -4.510 3.853 1.00 88.38 75 ALA A N 1
ATOM 638 C CA . ALA A 1 75 ? -6.866 -5.400 3.746 1.00 88.38 75 ALA A CA 1
ATOM 639 C C . ALA A 1 75 ? -7.172 -6.098 5.086 1.00 88.38 75 ALA A C 1
ATOM 641 O O . ALA A 1 75 ? -8.323 -6.120 5.527 1.00 88.38 75 ALA A O 1
ATOM 642 N N . ASN A 1 76 ? -6.142 -6.573 5.798 1.00 88.06 76 ASN A N 1
ATOM 643 C CA . ASN A 1 76 ? -6.305 -7.099 7.157 1.00 88.06 76 ASN A CA 1
ATOM 644 C C . ASN A 1 76 ? -6.827 -6.041 8.136 1.00 88.06 76 ASN A C 1
ATOM 646 O O . ASN A 1 76 ? -7.730 -6.335 8.917 1.00 88.06 76 ASN A O 1
ATOM 650 N N . TYR A 1 77 ? -6.285 -4.820 8.088 1.00 89.12 77 TYR A N 1
ATOM 651 C CA . TYR A 1 77 ? -6.736 -3.716 8.937 1.00 89.12 77 TYR A CA 1
ATOM 652 C C . TYR A 1 77 ? -8.236 -3.435 8.753 1.00 89.12 77 TYR A C 1
ATOM 654 O O . TYR A 1 77 ? -8.970 -3.360 9.739 1.00 89.12 77 TYR A O 1
ATOM 662 N N . HIS A 1 78 ? -8.714 -3.365 7.506 1.00 88.25 78 HIS A N 1
ATOM 663 C CA . HIS A 1 78 ? -10.136 -3.162 7.198 1.00 88.25 78 HIS A CA 1
ATOM 664 C C . HIS A 1 78 ? -11.010 -4.355 7.601 1.00 88.25 78 HIS A C 1
ATOM 666 O O . HIS A 1 78 ? -12.151 -4.164 8.021 1.00 88.25 78 HIS A O 1
ATOM 672 N N . ALA A 1 79 ? -10.469 -5.575 7.536 1.00 87.31 79 ALA A N 1
ATOM 673 C CA . ALA A 1 79 ? -11.131 -6.798 7.990 1.00 87.31 79 ALA A CA 1
ATOM 674 C C . ALA A 1 79 ? -11.104 -6.992 9.522 1.00 87.31 79 ALA A C 1
ATOM 676 O O . ALA A 1 79 ? -11.673 -7.960 10.026 1.00 87.31 79 ALA A O 1
ATOM 677 N N . GLY A 1 80 ? -10.441 -6.104 10.275 1.00 87.62 80 GLY A N 1
ATOM 678 C CA . GLY A 1 80 ? -10.266 -6.239 11.725 1.00 87.62 80 GLY A CA 1
ATOM 679 C C . GLY A 1 80 ? -9.331 -7.383 12.138 1.00 87.62 80 GLY A C 1
ATOM 680 O O . GLY A 1 80 ? -9.393 -7.845 13.276 1.00 87.62 80 GLY A O 1
ATOM 681 N N . LYS A 1 81 ? -8.483 -7.848 11.216 1.00 87.25 81 LYS A N 1
ATOM 682 C CA . LYS A 1 81 ? -7.488 -8.903 11.422 1.00 87.25 81 LYS A CA 1
ATOM 683 C C . LYS A 1 81 ? -6.176 -8.346 11.969 1.00 87.25 81 LYS A C 1
ATOM 685 O O . LYS A 1 81 ? -5.860 -7.164 11.822 1.00 87.25 81 LYS A O 1
ATOM 690 N N . GLY A 1 82 ? -5.383 -9.215 12.583 1.00 85.75 82 GLY A N 1
ATOM 691 C CA . GLY A 1 82 ? -4.038 -8.895 13.035 1.00 85.75 82 GLY A CA 1
ATOM 692 C C . GLY A 1 82 ? -3.085 -8.608 11.872 1.00 85.75 82 GLY A C 1
ATOM 693 O O . GLY A 1 82 ? -3.248 -9.081 10.746 1.00 85.75 82 GLY A O 1
ATOM 694 N N . PHE A 1 83 ? -2.017 -7.862 12.154 1.00 84.75 83 PHE A N 1
ATOM 695 C CA . PHE A 1 83 ? -0.983 -7.562 11.158 1.00 84.75 83 PHE A CA 1
ATOM 696 C C . PHE A 1 83 ? -0.318 -8.833 10.599 1.00 84.75 83 PHE A C 1
ATOM 698 O O . PHE A 1 83 ? 0.040 -8.892 9.426 1.00 84.75 83 PHE A O 1
ATOM 705 N N . HIS A 1 84 ? -0.173 -9.878 11.413 1.00 86.38 84 HIS A N 1
ATOM 706 C CA . HIS A 1 84 ? 0.449 -11.140 11.002 1.00 86.38 84 HIS A CA 1
ATOM 707 C C . HIS A 1 84 ? -0.515 -12.111 10.319 1.00 86.38 84 HIS A C 1
ATOM 709 O O . HIS A 1 84 ? -0.063 -13.132 9.806 1.00 86.38 84 HIS A O 1
ATOM 715 N N . ASP A 1 85 ? -1.804 -11.781 10.263 1.00 81.81 85 ASP A N 1
ATOM 716 C CA . ASP A 1 85 ? -2.782 -12.659 9.642 1.00 81.81 85 ASP A CA 1
ATOM 717 C C . ASP A 1 85 ? -2.580 -12.702 8.126 1.00 81.81 85 ASP A C 1
ATOM 719 O O . ASP A 1 85 ? -2.038 -11.786 7.491 1.00 81.81 85 ASP A O 1
ATOM 723 N N . LEU A 1 86 ? -3.002 -13.813 7.543 1.00 69.94 86 LEU A N 1
ATOM 724 C CA . LEU A 1 86 ? -2.979 -14.012 6.106 1.00 69.94 86 LEU A CA 1
ATOM 725 C C . LEU A 1 86 ? -4.208 -13.305 5.504 1.00 69.94 86 LEU A C 1
ATOM 727 O O . LEU A 1 86 ? -5.328 -13.553 5.971 1.00 69.94 86 LEU A 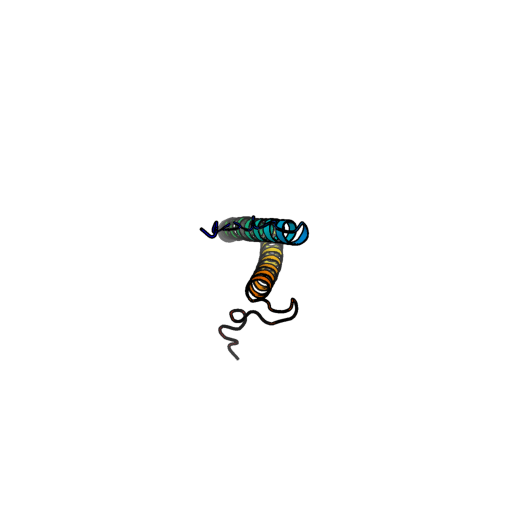O 1
ATOM 731 N N . PRO A 1 87 ? -4.027 -12.418 4.506 1.00 65.31 87 PRO A N 1
ATOM 732 C CA . PRO A 1 87 ? -5.152 -11.848 3.774 1.00 65.31 87 PRO A CA 1
ATOM 733 C C . PRO A 1 87 ? -5.923 -12.977 3.089 1.00 65.31 87 PRO A C 1
ATOM 735 O O . PRO A 1 87 ? -5.299 -13.887 2.538 1.00 65.31 87 PRO A O 1
ATOM 738 N N . ASP A 1 88 ? -7.259 -12.916 3.103 1.00 64.56 88 ASP A N 1
ATOM 739 C CA . ASP A 1 88 ? -8.107 -13.987 2.544 1.00 64.56 88 ASP A CA 1
ATOM 740 C C . ASP A 1 88 ? -7.843 -14.227 1.047 1.00 64.56 88 ASP A C 1
ATOM 742 O O . ASP A 1 88 ? -8.080 -15.319 0.540 1.00 64.56 88 ASP A O 1
ATOM 746 N N . GLU A 1 89 ? -7.289 -13.230 0.354 1.00 63.09 89 GLU A N 1
ATOM 747 C CA . GLU A 1 89 ? -7.030 -13.252 -1.087 1.00 63.09 89 GLU A CA 1
ATOM 748 C C . GLU A 1 89 ? -5.565 -13.561 -1.460 1.00 63.09 89 GLU A C 1
ATOM 750 O O . GLU A 1 89 ? -5.271 -13.776 -2.633 1.00 63.09 89 GLU A O 1
ATOM 755 N N . LEU A 1 90 ? -4.628 -13.648 -0.500 1.00 56.12 90 LEU A N 1
ATOM 756 C CA . LEU A 1 90 ? -3.191 -13.793 -0.818 1.00 56.12 90 LEU A CA 1
ATOM 757 C C . LEU A 1 90 ? -2.804 -15.209 -1.298 1.00 56.12 90 LEU A C 1
ATOM 759 O O . LEU A 1 90 ? -1.721 -15.404 -1.839 1.00 56.12 90 LEU A O 1
ATOM 763 N N . PHE A 1 91 ? -3.680 -16.203 -1.119 1.00 51.47 91 PHE A N 1
ATOM 764 C CA . PHE A 1 91 ? -3.446 -17.599 -1.526 1.00 51.47 91 PHE A CA 1
ATOM 765 C C . PHE A 1 91 ? -4.456 -18.106 -2.558 1.00 51.47 91 PHE A C 1
ATOM 767 O O . PHE A 1 91 ? -4.785 -19.295 -2.585 1.00 51.47 91 PHE A O 1
ATOM 774 N N . GLY A 1 92 ? -4.916 -17.232 -3.455 1.00 48.66 92 GLY A N 1
ATOM 775 C CA . GLY A 1 92 ? -5.457 -17.673 -4.737 1.00 48.66 92 GLY A CA 1
ATOM 776 C C . GLY A 1 92 ? -4.381 -18.425 -5.530 1.00 48.66 92 GLY A C 1
ATOM 777 O O . GLY A 1 92 ? -3.610 -17.811 -6.251 1.00 48.66 92 GLY A O 1
ATOM 778 N N . GLN A 1 93 ? -4.355 -19.754 -5.377 1.00 45.28 93 GLN A N 1
ATOM 779 C CA . GLN A 1 93 ? -3.555 -20.739 -6.123 1.00 45.28 93 GLN A CA 1
ATOM 780 C C . GLN A 1 93 ? -2.049 -20.795 -5.799 1.00 45.28 93 GLN A C 1
ATOM 782 O O . GLN A 1 93 ? -1.189 -20.403 -6.582 1.00 45.28 93 GLN A O 1
ATOM 787 N N . ARG A 1 94 ? -1.706 -21.466 -4.688 1.00 42.78 94 ARG A N 1
ATOM 788 C CA . ARG A 1 94 ? -0.473 -22.273 -4.665 1.00 42.78 94 ARG A CA 1
ATOM 789 C C . ARG A 1 94 ? -0.635 -23.411 -5.676 1.00 42.78 94 ARG A C 1
ATOM 791 O O . ARG A 1 94 ? -1.242 -24.428 -5.351 1.00 42.78 94 ARG A O 1
ATOM 798 N N . HIS A 1 95 ? -0.122 -23.228 -6.888 1.00 33.84 95 HIS A N 1
ATOM 799 C CA . HIS A 1 95 ? 0.185 -24.351 -7.768 1.00 33.84 95 HIS A CA 1
ATOM 800 C C . HIS A 1 95 ? 1.380 -25.105 -7.169 1.00 33.84 95 HIS A C 1
ATOM 802 O O . HIS A 1 95 ? 2.464 -24.538 -7.031 1.00 33.84 95 HIS A O 1
ATOM 808 N N . TYR A 1 96 ? 1.124 -26.335 -6.727 1.00 39.50 96 TYR A N 1
ATOM 809 C CA . TYR A 1 96 ? 2.136 -27.345 -6.418 1.00 39.50 96 TYR A CA 1
ATOM 810 C C . TYR A 1 96 ? 2.565 -28.064 -7.696 1.00 39.50 96 TYR A C 1
ATOM 812 O O . TYR A 1 96 ? 1.719 -28.180 -8.614 1.00 39.50 96 TYR A O 1
#

Sequence (96 aa):
MCFNRSRRKRKIMTKEQEFLKEFEAWVNTQVMVNEMAVEESRRVLEEDKDERAADAYIRYESKLDAYRFIQGKFANYHAGKGFHDLPDELFGQRHY

Radius of gyration: 21.09 Å; Cα contacts (8 Å, |Δi|>4): 45; chains: 1; bounding box: 66×44×52 Å

Secondary structure (DSSP, 8-state):
--------------HHHHHHHHHHHHHHHHHHHHHHHHHHHHHHHHHH--HHHHHHHHHHHHHHHHHHHHHHHHHHHHTT--TTSPPTTTTTT---

Organism: Streptococcus suis (strain GZ1) (NCBI:txid423211)

Solvent-accessible surface area (backbone atoms only — not comparable to full-atom values): 5753 Å² total; per-residue (Å²): 137,86,82,83,77,80,75,78,76,77,86,76,74,50,74,68,56,51,52,51,53,55,48,50,54,49,42,56,50,50,34,55,54,28,49,53,50,33,52,54,35,50,54,49,36,76,74,65,71,45,75,72,39,54,62,52,33,56,52,31,50,56,51,33,52,55,36,53,54,50,51,43,42,50,53,21,54,78,70,72,45,56,81,86,54,79,42,93,72,79,67,80,72,82,80,126

pLDDT: mean 76.29, std 15.91, range [33.84, 95.88]

Nearest PDB structures (foldseek):
  1z0p-assembly1_A-2  TM=9.890E-01  e=2.603E-06  Streptococcus pyogenes M1 GAS
  8szz-assembly1_R  TM=8.491E-01  e=1.878E+00  synthetic construct
  8szz-assembly1_W  TM=8.570E-01  e=1.878E+00  synthetic construct

Foldseek 3Di:
DDDPPPPPPDPDQDPVRVVVVVVLVVLVVLLVVLVVVLVVLVVCCVVPVDPVSVVSNVVSVVSNVVSVLVNLQVLCVVVVHDSPDGRPPPCPDPDD

Mean predicted aligned error: 11.39 Å